Protein AF-A0A257QQ19-F1 (afdb_monomer_lite)

Foldseek 3Di:
DVVVVLVVQLVVQLVVQCVVPDDPCSVLSNLQSLLVSQLVVLLVVLCVLLDCLVVQLVQDDDPVNVLSVLLSSLLSCLVTRQVVCVVVVVVSSVVVVLVVCDDNNCLQEVQLVVLVVCCVVPVDNVSNNVSSPVSNVLSSVVSNVSVVCCVVPVHDDDPDDNVSHD

Secondary structure (DSSP, 8-state):
-HHHHHHHHHHHHHHHHHHHH-TT-HHHHHHHHHHHHHHHHHHHHHHHHH-SHHHHHHH--HHHHHHHHHHHHHHHIIIIIHHHHHHTT-HHHHHHHHHH--HHHHHH-HHHHHHHHHHHHH---HHHHHHHHHHHHHHHHHHHHHHHHHHHHSS---S--GGG--

Radius of gyration: 16.59 Å; chains: 1; bounding box: 35×37×53 Å

Sequence (166 aa):
FLNGTIYLRREAVRRMLWERRGKDKEEAVEAQCEAIILHELGEGMAGDALGGWEAMLLESSGKTEIVLRAVRDLLADCLSTLPVLIERQDEDSLHFYFEMLSGMRRDLFPKAVEAYQTWIASGDVSPILDAACEGSVHWLQVGRRFIETHEREGGILLEDWSEFRL

Structure (mmCIF, N/CA/C/O backbone):
data_AF-A0A257QQ19-F1
#
_entry.id   AF-A0A257QQ19-F1
#
loop_
_atom_site.group_PDB
_atom_site.id
_atom_site.type_symbol
_atom_site.label_atom_id
_atom_site.label_alt_id
_atom_site.label_comp_id
_atom_site.label_asym_id
_atom_site.label_entity_id
_atom_site.label_seq_id
_atom_site.pdbx_PDB_ins_code
_atom_site.Cartn_x
_atom_site.Cartn_y
_atom_site.Cartn_z
_atom_site.occupancy
_atom_site.B_iso_or_equiv
_atom_site.auth_seq_id
_atom_site.auth_comp_id
_atom_site.auth_asym_id
_atom_site.auth_atom_id
_atom_site.pdbx_PDB_model_num
ATOM 1 N N . PHE A 1 1 ? 4.778 -25.666 5.732 1.00 44.78 1 PHE A N 1
ATOM 2 C CA . PHE A 1 1 ? 5.967 -24.826 5.485 1.00 44.78 1 PHE A CA 1
ATOM 3 C C . PHE A 1 1 ? 5.677 -23.343 5.724 1.00 44.78 1 PHE A C 1
ATOM 5 O O . PHE A 1 1 ? 6.333 -22.793 6.595 1.00 44.78 1 PHE A O 1
ATOM 12 N N . LEU A 1 2 ? 4.651 -22.732 5.108 1.00 43.59 2 LEU A N 1
ATOM 13 C CA . LEU A 1 2 ? 4.261 -21.327 5.367 1.00 43.59 2 LEU A CA 1
ATOM 14 C C . LEU A 1 2 ? 4.005 -20.985 6.852 1.00 43.59 2 LEU A C 1
ATOM 16 O O . LEU A 1 2 ? 4.574 -20.020 7.350 1.00 43.59 2 LEU A O 1
ATOM 20 N N . ASN A 1 3 ? 3.257 -21.813 7.595 1.00 45.59 3 ASN A N 1
ATOM 21 C CA . ASN A 1 3 ? 2.954 -21.532 9.013 1.00 45.59 3 ASN A CA 1
ATOM 22 C C . ASN A 1 3 ? 4.195 -21.454 9.920 1.00 45.59 3 ASN A C 1
ATOM 24 O O . ASN A 1 3 ? 4.194 -20.704 10.890 1.00 45.59 3 ASN A O 1
ATOM 28 N N . GLY A 1 4 ? 5.253 -22.212 9.615 1.00 38.19 4 GLY A N 1
ATOM 29 C CA . GLY A 1 4 ? 6.494 -22.180 10.396 1.00 38.19 4 GLY A CA 1
ATOM 30 C C . GLY A 1 4 ? 7.305 -20.909 10.145 1.00 38.19 4 GLY A C 1
ATOM 31 O O . GLY A 1 4 ? 7.845 -20.328 11.081 1.00 38.19 4 GLY A O 1
ATOM 32 N N . THR A 1 5 ? 7.340 -20.443 8.895 1.00 57.69 5 THR A N 1
ATOM 33 C CA . THR A 1 5 ? 8.016 -19.196 8.513 1.00 57.69 5 THR A CA 1
ATOM 34 C C . THR A 1 5 ? 7.296 -17.976 9.080 1.00 57.69 5 THR A C 1
ATOM 36 O O . THR A 1 5 ? 7.948 -17.113 9.660 1.00 57.69 5 THR A O 1
ATOM 39 N N . ILE A 1 6 ? 5.962 -17.937 8.996 1.00 58.03 6 ILE A N 1
ATOM 40 C CA . ILE A 1 6 ? 5.149 -16.853 9.570 1.00 58.03 6 ILE A CA 1
ATOM 41 C C . ILE A 1 6 ? 5.338 -16.788 11.093 1.00 58.03 6 ILE A C 1
ATOM 43 O O . ILE A 1 6 ? 5.551 -15.712 11.642 1.00 58.03 6 ILE A O 1
ATOM 47 N N . TYR A 1 7 ? 5.352 -17.937 11.781 1.00 58.47 7 TYR A N 1
ATOM 48 C CA . TYR A 1 7 ? 5.602 -17.992 13.225 1.00 58.47 7 TYR A CA 1
ATOM 49 C C . TYR A 1 7 ? 6.999 -17.478 13.609 1.00 58.47 7 TYR A C 1
ATOM 51 O O . TYR A 1 7 ? 7.135 -16.684 14.538 1.00 58.47 7 TYR A O 1
ATOM 59 N N . LEU A 1 8 ? 8.044 -17.894 12.882 1.00 59.09 8 LEU A N 1
ATOM 60 C CA . LEU A 1 8 ? 9.415 -17.437 13.136 1.00 59.09 8 LEU A CA 1
ATOM 61 C C . LEU A 1 8 ? 9.575 -15.932 12.905 1.00 59.09 8 LEU A C 1
ATOM 63 O O . LEU A 1 8 ? 10.274 -15.273 13.674 1.00 59.09 8 LEU A O 1
ATOM 67 N N . ARG A 1 9 ? 8.914 -15.384 11.881 1.00 68.06 9 ARG A N 1
ATOM 68 C CA . ARG A 1 9 ? 8.927 -13.943 11.624 1.00 68.06 9 ARG A CA 1
ATOM 69 C C . ARG A 1 9 ? 8.135 -13.165 12.672 1.00 68.06 9 ARG A C 1
ATOM 71 O O . ARG A 1 9 ? 8.655 -12.176 13.173 1.00 68.06 9 ARG A O 1
ATOM 78 N N . ARG A 1 10 ? 6.972 -13.661 13.110 1.00 70.69 10 ARG A N 1
ATOM 79 C CA . ARG A 1 10 ? 6.208 -13.069 14.224 1.00 70.69 10 ARG A CA 1
ATOM 80 C C . ARG A 1 10 ? 7.041 -12.942 15.490 1.00 70.69 10 ARG A C 1
ATOM 82 O O . ARG A 1 10 ? 7.121 -11.866 16.071 1.00 70.69 10 ARG A O 1
ATOM 89 N N . GLU A 1 11 ? 7.696 -14.023 15.896 1.00 70.94 11 GLU A N 1
ATOM 90 C CA . GLU A 1 11 ? 8.518 -14.033 17.107 1.00 70.94 11 GLU A CA 1
ATOM 91 C C . GLU A 1 11 ? 9.754 -13.121 16.972 1.00 70.94 11 GLU A C 1
ATOM 93 O O . GLU A 1 11 ? 10.143 -12.454 17.932 1.00 70.94 11 GLU A O 1
ATOM 98 N N . ALA A 1 12 ? 10.351 -13.038 15.777 1.00 72.50 12 ALA A N 1
ATOM 99 C CA . ALA A 1 12 ? 11.466 -12.132 15.503 1.00 72.50 12 ALA A CA 1
ATOM 100 C C . ALA A 1 12 ? 11.046 -10.651 15.553 1.00 72.50 12 ALA A C 1
ATOM 102 O O . ALA A 1 12 ? 11.711 -9.850 16.214 1.00 72.50 12 ALA A O 1
ATOM 103 N N . VAL A 1 13 ? 9.927 -10.295 14.914 1.00 73.12 13 VAL A N 1
ATOM 104 C CA . VAL A 1 13 ? 9.366 -8.934 14.923 1.00 73.12 13 VAL A CA 1
ATOM 105 C C . VAL A 1 13 ? 8.956 -8.536 16.341 1.00 73.12 13 VAL A C 1
ATOM 107 O O . VAL A 1 13 ? 9.323 -7.456 16.807 1.00 73.12 13 VAL A O 1
ATOM 110 N N . ARG A 1 14 ? 8.300 -9.436 17.083 1.00 72.56 14 ARG A N 1
ATOM 111 C CA . ARG A 1 14 ? 7.918 -9.205 18.482 1.00 72.56 14 ARG A CA 1
ATOM 112 C C . ARG A 1 14 ? 9.120 -8.889 19.356 1.00 72.56 14 ARG A C 1
ATOM 114 O O . ARG A 1 14 ? 9.092 -7.900 20.085 1.00 72.56 14 ARG A O 1
ATOM 121 N N . ARG A 1 15 ? 10.195 -9.677 19.262 1.00 72.88 15 ARG A N 1
ATOM 122 C CA . ARG A 1 15 ? 11.434 -9.424 20.017 1.00 72.88 15 ARG A CA 1
ATOM 123 C C . ARG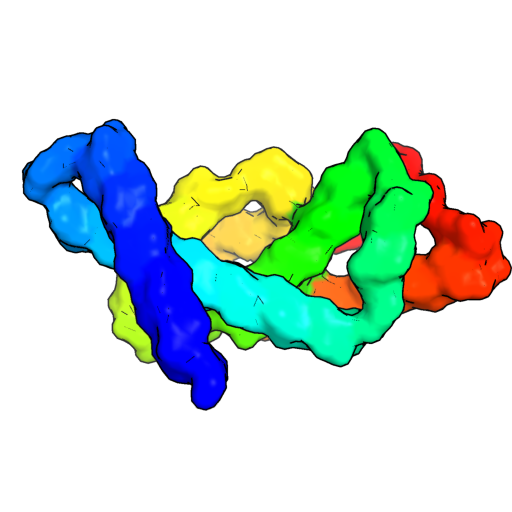 A 1 15 ? 12.068 -8.088 19.645 1.00 72.88 15 ARG A C 1
ATOM 125 O O . ARG A 1 15 ? 12.409 -7.321 20.541 1.00 72.88 15 ARG A O 1
ATOM 132 N N . MET A 1 16 ? 12.150 -7.774 18.351 1.00 76.31 16 MET A N 1
ATOM 133 C CA . MET A 1 16 ? 12.679 -6.494 17.868 1.00 76.31 16 MET A CA 1
ATOM 134 C C . MET A 1 16 ? 11.909 -5.294 18.445 1.00 76.31 16 MET A C 1
ATOM 136 O O . MET A 1 16 ? 12.510 -4.299 18.857 1.00 76.31 16 MET A O 1
ATOM 140 N N . LEU A 1 17 ? 10.578 -5.363 18.471 1.00 69.19 17 LEU A N 1
ATOM 141 C CA . LEU A 1 17 ? 9.728 -4.283 18.974 1.00 69.19 17 LEU A CA 1
ATOM 142 C C . LEU A 1 17 ? 9.766 -4.175 20.503 1.00 69.19 17 LEU A C 1
ATOM 144 O O . LEU A 1 17 ? 9.834 -3.066 21.042 1.00 69.19 17 LEU A O 1
ATOM 148 N N . TRP A 1 18 ? 9.804 -5.317 21.191 1.00 67.25 18 TRP A N 1
ATOM 149 C CA . TRP A 1 18 ? 9.951 -5.402 22.642 1.00 67.25 18 TRP A CA 1
ATOM 150 C C . TRP A 1 18 ? 11.248 -4.745 23.131 1.00 67.25 18 TRP A C 1
ATOM 152 O O . TRP A 1 18 ? 11.232 -3.950 24.073 1.00 67.25 18 TRP A O 1
ATOM 162 N N . GLU A 1 19 ? 12.369 -5.019 22.458 1.00 71.94 19 GLU A N 1
ATOM 163 C CA . GLU A 1 19 ? 13.678 -4.428 22.768 1.00 71.94 19 GLU A CA 1
ATOM 164 C C . GLU A 1 19 ? 13.702 -2.904 22.569 1.00 71.94 19 GLU A C 1
ATOM 166 O O . GLU A 1 19 ? 14.402 -2.197 23.293 1.00 71.94 19 GLU A O 1
ATOM 171 N N . ARG A 1 20 ? 12.911 -2.376 21.624 1.00 66.31 20 ARG A N 1
ATOM 172 C CA . ARG A 1 20 ? 12.860 -0.938 21.314 1.00 66.31 20 ARG A CA 1
ATOM 173 C C . ARG A 1 20 ? 11.999 -0.106 22.265 1.00 66.31 20 ARG A C 1
ATOM 175 O O . ARG A 1 20 ? 12.291 1.079 22.418 1.00 66.31 20 ARG A O 1
ATOM 182 N N . ARG A 1 21 ? 10.925 -0.657 22.848 1.00 62.75 21 ARG A N 1
ATOM 183 C CA . ARG A 1 21 ? 9.916 0.142 23.585 1.00 62.75 21 ARG A CA 1
ATOM 184 C C . ARG A 1 21 ? 9.723 -0.220 25.067 1.00 62.75 21 ARG A C 1
ATOM 186 O O . ARG A 1 21 ? 9.082 0.556 25.772 1.00 62.75 21 ARG A O 1
ATOM 193 N N . GLY A 1 22 ? 10.320 -1.306 25.567 1.00 56.78 22 GLY A N 1
ATOM 194 C CA . GLY A 1 22 ? 10.209 -1.711 26.978 1.00 56.78 22 GLY A CA 1
ATOM 195 C C . GLY A 1 22 ? 8.884 -2.413 27.334 1.00 56.78 22 GLY A C 1
ATOM 196 O O . GLY A 1 22 ? 7.959 -2.465 26.531 1.00 56.78 22 GLY A O 1
ATOM 197 N N . LYS A 1 23 ? 8.811 -2.987 28.549 1.00 53.69 23 LYS A N 1
ATOM 198 C CA . LYS A 1 23 ? 7.796 -3.978 28.981 1.00 53.69 23 LYS A CA 1
ATOM 199 C C . LYS A 1 23 ? 6.346 -3.481 29.125 1.00 53.69 23 LYS A C 1
ATOM 201 O O . LYS A 1 23 ? 5.453 -4.314 29.193 1.00 53.69 23 LYS A O 1
ATOM 206 N N . ASP A 1 24 ? 6.091 -2.176 29.169 1.00 54.88 24 ASP A N 1
ATOM 207 C CA . ASP A 1 24 ? 4.778 -1.642 29.582 1.00 54.88 24 ASP A CA 1
ATOM 208 C C . ASP A 1 24 ? 3.730 -1.544 28.453 1.00 54.88 24 ASP A C 1
ATOM 210 O O . ASP A 1 24 ? 2.679 -0.936 28.646 1.00 54.88 24 ASP A O 1
ATOM 214 N N . LYS A 1 25 ? 3.993 -2.094 27.256 1.00 63.34 25 LYS A N 1
ATOM 215 C CA . LYS A 1 25 ? 3.100 -1.957 26.085 1.00 63.34 25 LYS A CA 1
ATOM 216 C C . LYS A 1 25 ? 3.002 -3.225 25.233 1.00 63.34 25 LYS A C 1
ATOM 218 O O . LYS A 1 25 ? 3.165 -3.167 24.017 1.00 63.34 25 LYS A O 1
ATOM 223 N N . GLU A 1 26 ? 2.767 -4.367 25.871 1.00 71.06 26 GLU A N 1
ATOM 224 C CA . GLU A 1 26 ? 2.662 -5.666 25.189 1.00 71.06 26 GLU A CA 1
ATOM 225 C C . GLU A 1 26 ? 1.571 -5.677 24.101 1.00 71.06 26 GLU A C 1
ATOM 227 O O . GLU A 1 26 ? 1.835 -6.132 22.993 1.00 71.06 26 GLU A O 1
ATOM 232 N N . GLU A 1 27 ? 0.412 -5.062 24.356 1.00 66.44 27 GLU A N 1
ATOM 233 C CA . GLU A 1 27 ? -0.674 -4.912 23.369 1.00 66.44 27 GLU A CA 1
ATOM 234 C C . GLU A 1 27 ? -0.244 -4.070 22.156 1.00 66.44 27 GLU A C 1
ATOM 236 O O . GLU A 1 27 ? -0.428 -4.483 21.014 1.00 66.44 27 GLU A O 1
ATOM 241 N N . ALA A 1 28 ? 0.445 -2.943 22.378 1.00 74.44 28 ALA A N 1
ATOM 242 C CA . ALA A 1 28 ? 0.950 -2.120 21.279 1.00 74.44 28 ALA A CA 1
ATOM 243 C C . ALA A 1 28 ? 2.039 -2.839 20.467 1.00 74.44 28 ALA A C 1
ATOM 245 O O . ALA A 1 28 ? 2.170 -2.594 19.271 1.00 74.44 28 ALA A O 1
ATOM 246 N N . VAL A 1 29 ? 2.849 -3.694 21.101 1.00 79.12 29 VAL A N 1
ATOM 247 C CA . VAL A 1 29 ? 3.831 -4.533 20.399 1.00 79.12 29 VAL A CA 1
ATOM 248 C C . VAL A 1 29 ? 3.123 -5.582 19.546 1.00 79.12 29 VAL A C 1
ATOM 250 O O . VAL A 1 29 ? 3.537 -5.800 18.411 1.00 79.12 29 VAL A O 1
ATOM 253 N N . GLU A 1 30 ? 2.062 -6.203 20.054 1.00 78.94 30 GLU A N 1
ATOM 254 C CA . GLU A 1 30 ? 1.302 -7.210 19.314 1.00 78.94 30 GLU A CA 1
ATOM 255 C C . GLU A 1 30 ? 0.611 -6.602 18.087 1.00 78.94 30 GLU A C 1
ATOM 257 O O . GLU A 1 30 ? 0.789 -7.108 16.980 1.00 78.94 30 GLU A O 1
ATOM 262 N N . ALA A 1 31 ? -0.053 -5.454 18.253 1.00 76.44 31 ALA A N 1
ATOM 263 C CA . ALA A 1 31 ? -0.689 -4.732 17.153 1.00 76.44 31 ALA A CA 1
ATOM 264 C C . ALA A 1 31 ? 0.315 -4.352 16.043 1.00 76.44 31 ALA A C 1
ATOM 266 O O . ALA A 1 31 ? 0.037 -4.464 14.845 1.00 76.44 31 ALA A O 1
ATOM 267 N N . GLN A 1 32 ? 1.525 -3.948 16.441 1.00 83.19 32 GLN A N 1
ATOM 268 C CA . GLN A 1 32 ? 2.621 -3.653 15.518 1.00 83.19 32 GLN A CA 1
ATOM 269 C C . GLN A 1 32 ? 3.127 -4.903 14.790 1.00 83.19 32 GLN A C 1
ATOM 271 O O . GLN A 1 32 ? 3.407 -4.843 13.592 1.00 83.19 32 GLN A O 1
ATOM 276 N N . CYS A 1 33 ? 3.243 -6.032 15.496 1.00 85.81 33 CYS A N 1
ATOM 277 C CA . CYS A 1 33 ? 3.635 -7.300 14.887 1.00 85.81 33 CYS A CA 1
ATOM 278 C C . CYS A 1 33 ? 2.632 -7.729 13.825 1.00 85.81 33 CYS A C 1
ATOM 280 O O . CYS A 1 33 ? 3.045 -8.110 12.734 1.00 85.81 33 CYS A O 1
ATOM 282 N N . GLU A 1 34 ? 1.339 -7.654 14.135 1.00 88.06 34 GLU A N 1
ATOM 283 C CA . GLU A 1 34 ? 0.293 -8.126 13.235 1.00 88.06 34 GLU A CA 1
ATOM 284 C C . GLU A 1 34 ? 0.301 -7.350 11.913 1.00 88.06 34 GLU A C 1
ATOM 286 O O . GLU A 1 34 ? 0.376 -7.960 10.846 1.00 88.06 34 GLU A O 1
ATOM 291 N N . ALA A 1 35 ? 0.350 -6.015 11.965 1.00 89.88 35 ALA A N 1
ATOM 292 C CA . ALA A 1 35 ? 0.424 -5.189 10.760 1.00 89.88 35 ALA A CA 1
ATOM 293 C C . ALA A 1 35 ? 1.673 -5.496 9.908 1.00 89.88 35 ALA A C 1
ATOM 295 O O . ALA A 1 35 ? 1.583 -5.572 8.684 1.00 89.88 35 ALA A O 1
ATOM 296 N N . ILE A 1 36 ? 2.835 -5.719 10.540 1.00 92.50 36 ILE A N 1
ATOM 297 C CA . ILE A 1 36 ? 4.082 -6.061 9.832 1.00 92.50 36 ILE A CA 1
ATOM 298 C C . ILE A 1 36 ? 3.992 -7.450 9.187 1.00 92.50 36 ILE A C 1
ATOM 300 O O . ILE A 1 36 ? 4.398 -7.622 8.042 1.00 92.50 36 ILE A O 1
ATOM 304 N N . ILE A 1 37 ? 3.446 -8.446 9.888 1.00 93.19 37 ILE A N 1
ATOM 305 C CA . ILE A 1 37 ? 3.310 -9.811 9.358 1.00 93.19 37 ILE A CA 1
ATOM 306 C C . ILE A 1 37 ? 2.370 -9.832 8.156 1.00 93.19 37 ILE A C 1
ATOM 308 O O . ILE A 1 37 ? 2.661 -10.491 7.156 1.00 93.19 37 ILE A O 1
ATOM 312 N N . LEU A 1 38 ? 1.245 -9.121 8.245 1.00 96.06 38 LEU A N 1
ATOM 313 C CA . LEU A 1 38 ? 0.297 -9.033 7.141 1.00 96.06 38 LEU A CA 1
ATOM 314 C C . LEU A 1 38 ? 0.896 -8.303 5.938 1.00 96.06 38 LEU A C 1
ATOM 316 O O . LEU A 1 38 ? 0.653 -8.732 4.808 1.00 96.06 38 LEU A O 1
ATOM 320 N N . HIS A 1 39 ? 1.721 -7.281 6.173 1.00 96.44 39 HIS A N 1
ATOM 321 C CA . HIS A 1 39 ? 2.471 -6.601 5.123 1.00 96.44 39 HIS A CA 1
ATOM 322 C C . HIS A 1 39 ? 3.442 -7.553 4.417 1.00 96.44 39 HIS A C 1
ATOM 324 O O . HIS A 1 39 ? 3.397 -7.683 3.199 1.00 96.44 39 HIS A O 1
ATOM 330 N N . GLU A 1 40 ? 4.260 -8.297 5.166 1.00 95.69 40 GLU A N 1
ATOM 331 C CA . GLU A 1 40 ? 5.191 -9.273 4.587 1.00 95.69 40 GLU A CA 1
ATOM 332 C C . GLU A 1 40 ? 4.478 -10.393 3.810 1.00 95.69 40 GLU A C 1
ATOM 334 O O . GLU A 1 40 ? 4.977 -10.867 2.786 1.00 95.69 40 GLU A O 1
ATOM 339 N N . LEU A 1 41 ? 3.312 -10.843 4.291 1.00 96.88 41 LEU A N 1
ATOM 340 C CA . LEU A 1 41 ? 2.465 -11.778 3.549 1.00 96.88 41 LEU A CA 1
ATOM 341 C C . LEU A 1 41 ? 1.986 -11.144 2.238 1.00 96.88 41 LEU A C 1
ATOM 343 O O . LEU A 1 41 ? 2.062 -11.774 1.181 1.00 96.88 41 LEU A O 1
ATOM 347 N N . GLY A 1 42 ? 1.537 -9.892 2.311 1.00 97.94 42 GLY A N 1
ATOM 348 C CA . GLY A 1 42 ? 1.115 -9.104 1.163 1.00 97.94 42 GLY A CA 1
ATOM 349 C C . GLY A 1 42 ? 2.231 -8.911 0.138 1.00 97.94 42 GLY A C 1
ATOM 350 O O . GLY A 1 42 ? 1.963 -9.006 -1.054 1.00 97.94 42 GLY A O 1
ATOM 351 N N . GLU A 1 43 ? 3.482 -8.702 0.561 1.00 96.75 43 GLU A N 1
ATOM 352 C CA . GLU A 1 43 ? 4.628 -8.583 -0.351 1.00 96.75 43 GLU A CA 1
ATOM 353 C C . GLU A 1 43 ? 4.826 -9.868 -1.159 1.00 96.75 43 GLU A C 1
ATOM 355 O O . GLU A 1 43 ? 5.072 -9.808 -2.365 1.00 96.75 43 GLU A O 1
ATOM 360 N N . GLY A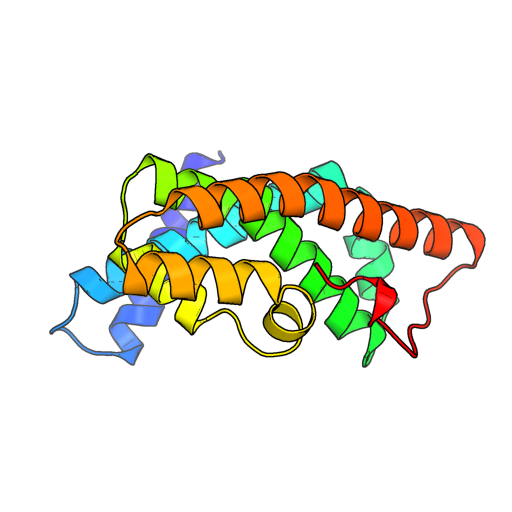 1 44 ? 4.662 -11.031 -0.517 1.00 95.44 44 GLY A N 1
ATOM 361 C CA . GLY A 1 44 ? 4.677 -12.323 -1.202 1.00 95.44 44 GLY A CA 1
ATOM 362 C C . GLY A 1 44 ? 3.565 -12.429 -2.248 1.00 95.44 44 GLY A C 1
ATOM 363 O O . GLY A 1 44 ? 3.829 -12.772 -3.398 1.00 95.44 44 GLY A O 1
ATOM 364 N N . MET A 1 45 ? 2.336 -12.055 -1.877 1.00 97.94 45 MET A N 1
ATOM 365 C CA . MET A 1 45 ? 1.186 -12.051 -2.792 1.00 97.94 45 MET A CA 1
ATOM 366 C C . MET A 1 45 ? 1.380 -11.083 -3.968 1.00 97.94 45 MET A C 1
ATOM 368 O O . MET A 1 45 ? 1.062 -11.421 -5.107 1.00 97.94 45 MET A O 1
ATOM 372 N N . ALA A 1 46 ? 1.911 -9.887 -3.707 1.00 98.00 46 ALA A N 1
ATOM 373 C CA . ALA A 1 46 ? 2.210 -8.888 -4.725 1.00 98.00 46 ALA A CA 1
ATOM 374 C C . ALA A 1 46 ? 3.300 -9.383 -5.687 1.00 98.00 46 ALA A C 1
ATOM 376 O O . ALA A 1 46 ? 3.154 -9.240 -6.900 1.00 98.00 46 ALA A O 1
ATOM 377 N N . GLY A 1 47 ? 4.359 -10.008 -5.161 1.00 94.62 47 GLY A N 1
ATOM 378 C CA . GLY A 1 47 ? 5.419 -10.619 -5.962 1.00 94.62 47 GLY A CA 1
ATOM 379 C C . GLY A 1 47 ? 4.887 -11.696 -6.910 1.00 94.62 47 GLY A C 1
ATOM 380 O O . GLY A 1 47 ? 5.180 -11.651 -8.107 1.00 94.62 47 GLY A O 1
ATOM 381 N N . ASP A 1 48 ? 4.047 -12.602 -6.400 1.00 95.94 48 ASP A N 1
ATOM 382 C CA . ASP A 1 48 ? 3.393 -13.645 -7.200 1.00 95.94 48 ASP A CA 1
ATOM 383 C C . ASP A 1 48 ? 2.455 -13.052 -8.268 1.00 95.94 48 ASP A C 1
ATOM 385 O O . ASP A 1 48 ? 2.412 -13.536 -9.401 1.00 95.94 48 ASP A O 1
ATOM 389 N N . ALA A 1 49 ? 1.709 -11.994 -7.933 1.00 97.25 49 ALA A N 1
ATOM 390 C CA . ALA A 1 49 ? 0.743 -11.368 -8.836 1.00 97.25 49 ALA A CA 1
ATOM 391 C C . ALA A 1 49 ? 1.386 -10.547 -9.967 1.00 97.25 49 ALA A C 1
ATOM 393 O O . ALA A 1 49 ? 0.792 -10.420 -11.046 1.00 97.25 49 ALA A O 1
ATOM 394 N N . LEU A 1 50 ? 2.554 -9.956 -9.705 1.00 96.56 50 LEU A N 1
ATOM 395 C CA . LEU A 1 50 ? 3.271 -9.107 -10.654 1.00 96.56 50 LEU A CA 1
ATOM 396 C C . LEU A 1 50 ? 4.185 -9.927 -11.565 1.00 96.56 50 LEU A C 1
ATOM 398 O O . LEU A 1 50 ? 4.133 -9.732 -12.776 1.00 96.56 50 LEU A O 1
ATOM 402 N N . GLY A 1 51 ? 4.965 -10.863 -11.010 1.00 93.50 51 GLY A N 1
ATOM 403 C CA . GLY A 1 51 ? 5.973 -11.620 -11.759 1.00 93.50 51 GLY A CA 1
ATOM 404 C C . GLY A 1 51 ? 7.110 -10.732 -12.293 1.00 93.50 51 GLY A C 1
ATOM 405 O O . GLY A 1 51 ? 6.907 -9.587 -12.673 1.00 93.50 51 GLY A O 1
ATOM 406 N N . GLY A 1 52 ? 8.358 -11.209 -12.267 1.00 91.88 52 GLY A N 1
ATOM 407 C CA . GLY A 1 52 ? 9.512 -10.438 -12.777 1.00 91.88 52 GLY A CA 1
ATOM 408 C C . GLY A 1 52 ? 9.885 -9.172 -11.980 1.00 91.88 52 GLY A C 1
ATOM 409 O O . GLY A 1 52 ? 10.933 -8.580 -12.229 1.00 91.88 52 GLY A O 1
ATOM 410 N N . TRP A 1 53 ? 9.086 -8.799 -10.976 1.00 96.31 53 TRP A N 1
ATOM 411 C CA . TRP A 1 53 ? 9.246 -7.576 -10.189 1.00 96.31 53 TRP A CA 1
ATOM 412 C C . TRP A 1 53 ? 10.614 -7.433 -9.529 1.00 96.31 53 TRP A C 1
ATOM 414 O O . TRP A 1 53 ? 11.234 -6.379 -9.620 1.00 96.31 53 TRP A O 1
ATOM 424 N N . GLU A 1 54 ? 11.114 -8.498 -8.900 1.00 94.12 54 GLU A N 1
ATOM 425 C CA . GLU A 1 54 ? 12.408 -8.459 -8.210 1.00 94.12 54 GLU A CA 1
ATOM 426 C C . GLU A 1 54 ? 13.575 -8.228 -9.180 1.00 94.12 54 GLU A C 1
ATOM 428 O O . GLU A 1 54 ? 14.509 -7.503 -8.849 1.00 94.12 54 GLU A O 1
ATOM 433 N N . ALA A 1 55 ? 13.512 -8.774 -10.400 1.00 93.62 55 ALA A N 1
ATOM 434 C CA . ALA A 1 55 ? 14.541 -8.535 -11.412 1.00 93.62 55 ALA A CA 1
ATOM 435 C C . ALA A 1 55 ? 14.545 -7.065 -11.859 1.00 93.62 55 ALA A C 1
ATOM 437 O O . ALA A 1 55 ? 15.585 -6.413 -11.826 1.00 93.62 55 ALA A O 1
ATOM 438 N N . MET A 1 56 ? 13.367 -6.522 -12.177 1.00 95.50 56 MET A N 1
ATOM 439 C CA . MET A 1 56 ? 13.203 -5.108 -12.522 1.00 95.50 56 MET A CA 1
ATOM 440 C C . MET A 1 56 ? 13.661 -4.181 -11.387 1.00 95.50 56 MET A C 1
ATOM 442 O O . MET A 1 56 ? 14.325 -3.172 -11.629 1.00 95.50 56 MET A O 1
ATOM 446 N N . LEU A 1 57 ? 13.334 -4.518 -10.136 1.00 95.88 57 LEU A N 1
ATOM 447 C CA . LEU A 1 57 ? 13.704 -3.717 -8.974 1.00 95.88 57 LEU A CA 1
ATOM 448 C C . LEU A 1 57 ? 15.225 -3.681 -8.763 1.00 95.88 57 LEU A C 1
ATOM 450 O O . LEU A 1 57 ? 15.755 -2.611 -8.469 1.00 95.88 57 LEU A O 1
ATOM 454 N N . LEU A 1 58 ? 15.926 -4.805 -8.963 1.00 95.06 58 LEU A N 1
ATOM 455 C CA . LEU A 1 58 ? 17.393 -4.895 -8.869 1.00 95.06 58 LEU A CA 1
ATOM 456 C C . LEU A 1 58 ? 18.127 -4.038 -9.910 1.00 95.06 58 LEU A C 1
ATOM 458 O O . LEU A 1 58 ? 19.258 -3.619 -9.668 1.00 95.06 58 LEU A O 1
ATOM 462 N N . GLU A 1 59 ? 17.501 -3.789 -11.058 1.00 95.44 59 GLU A N 1
ATOM 463 C CA . GLU A 1 59 ? 18.045 -2.945 -12.129 1.00 95.44 59 GLU A CA 1
ATOM 464 C C . GLU A 1 59 ? 17.672 -1.462 -11.964 1.00 95.44 59 GLU A C 1
ATOM 466 O O . GLU A 1 59 ? 18.234 -0.589 -12.631 1.00 95.44 59 GLU A O 1
ATOM 471 N N . SER A 1 60 ? 16.736 -1.158 -11.064 1.00 95.19 60 SER A N 1
ATOM 472 C CA . SER A 1 60 ? 16.299 0.202 -10.765 1.00 95.19 60 SER A CA 1
ATOM 473 C C . SER A 1 60 ? 17.169 0.861 -9.690 1.00 95.19 60 SER A C 1
ATOM 475 O O . SER A 1 60 ? 17.826 0.199 -8.891 1.00 95.19 60 SER A O 1
ATOM 477 N N . SER A 1 61 ? 17.190 2.195 -9.657 1.00 95.50 61 SER A N 1
ATOM 478 C CA . SER A 1 61 ? 17.887 2.939 -8.604 1.00 95.50 61 SER A CA 1
ATOM 479 C C . SER A 1 61 ? 17.266 4.315 -8.368 1.00 95.50 61 SER A C 1
ATOM 481 O O . SER A 1 61 ? 16.441 4.804 -9.148 1.00 95.50 61 SER A O 1
ATOM 483 N N . GLY A 1 62 ? 17.660 4.956 -7.267 1.00 95.69 62 GLY A N 1
ATOM 484 C CA . GLY A 1 62 ? 17.281 6.333 -6.962 1.00 95.69 62 GLY A CA 1
ATOM 485 C C . GLY A 1 62 ? 15.770 6.506 -6.789 1.00 95.69 62 GLY A C 1
ATOM 486 O O . GLY A 1 62 ? 15.124 5.755 -6.064 1.00 95.69 62 GLY A O 1
ATOM 487 N N . LYS A 1 63 ? 15.197 7.525 -7.439 1.00 95.88 63 LYS A N 1
ATOM 488 C CA . LYS A 1 63 ? 13.764 7.843 -7.314 1.00 95.88 63 LYS A CA 1
ATOM 489 C C . LYS A 1 63 ? 12.867 6.751 -7.891 1.00 95.88 63 LYS A C 1
ATOM 491 O O . LYS A 1 63 ? 11.838 6.459 -7.291 1.00 95.88 63 LYS A O 1
ATOM 496 N N . THR A 1 64 ? 13.272 6.138 -9.004 1.00 97.19 64 THR A N 1
ATOM 497 C CA . THR A 1 64 ? 12.527 5.032 -9.611 1.00 97.19 64 THR A CA 1
ATOM 498 C C . THR A 1 64 ? 12.373 3.889 -8.614 1.00 97.19 64 THR A C 1
ATOM 500 O O . THR A 1 64 ? 11.252 3.465 -8.362 1.00 97.19 64 THR A O 1
ATOM 503 N N . GLU A 1 65 ? 13.466 3.448 -7.981 1.00 97.75 65 GLU A N 1
ATOM 504 C CA . GLU A 1 65 ? 13.414 2.362 -6.990 1.00 97.75 65 GLU A CA 1
ATOM 505 C C . GLU A 1 65 ? 12.452 2.691 -5.837 1.00 97.75 65 GLU A C 1
ATOM 507 O O . GLU A 1 65 ? 11.647 1.850 -5.440 1.00 97.75 65 GLU A O 1
ATOM 512 N N . ILE A 1 66 ? 12.485 3.929 -5.327 1.00 97.94 66 ILE A N 1
ATOM 513 C CA . ILE A 1 66 ? 11.603 4.377 -4.238 1.00 97.94 66 ILE A CA 1
ATOM 514 C C . ILE A 1 66 ? 10.124 4.273 -4.639 1.00 97.94 66 ILE A C 1
ATOM 516 O O . ILE A 1 66 ? 9.312 3.795 -3.847 1.00 97.94 66 ILE A O 1
ATOM 520 N N . VAL A 1 67 ? 9.771 4.712 -5.851 1.00 98.50 67 VAL A N 1
ATOM 521 C CA . VAL A 1 67 ? 8.390 4.641 -6.359 1.00 98.50 67 VAL A CA 1
ATOM 522 C C . VAL A 1 67 ? 7.969 3.194 -6.587 1.00 98.50 67 VAL A C 1
ATOM 524 O O . VAL A 1 67 ? 6.883 2.813 -6.157 1.00 98.50 67 VAL A O 1
ATOM 527 N N . LEU A 1 68 ? 8.830 2.372 -7.195 1.00 98.12 68 LEU A N 1
ATOM 528 C CA . LEU A 1 68 ? 8.546 0.954 -7.411 1.00 98.12 68 LEU A CA 1
ATOM 529 C C . LEU A 1 68 ? 8.271 0.254 -6.074 1.00 98.12 68 LEU A C 1
ATOM 531 O O . LEU A 1 68 ? 7.199 -0.321 -5.898 1.00 98.12 68 LEU A O 1
ATOM 535 N N . ARG A 1 69 ? 9.170 0.370 -5.088 1.00 98.06 69 ARG A N 1
ATOM 536 C CA . ARG A 1 69 ? 8.943 -0.214 -3.753 1.00 98.06 69 ARG A CA 1
ATOM 537 C C . ARG A 1 69 ? 7.618 0.244 -3.160 1.00 98.06 69 ARG A C 1
ATOM 539 O O . ARG A 1 69 ? 6.827 -0.594 -2.752 1.00 98.06 69 ARG A O 1
ATOM 546 N 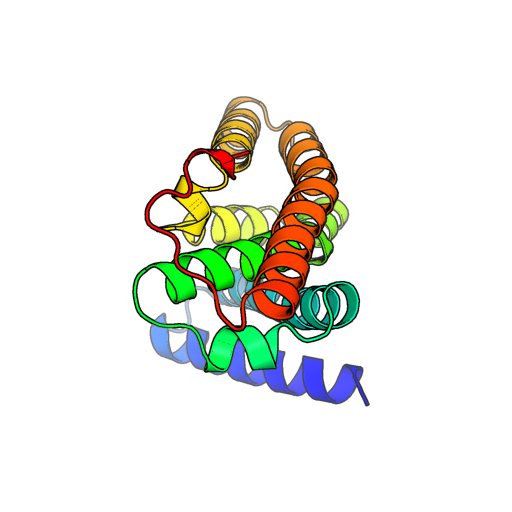N . ALA A 1 70 ? 7.334 1.545 -3.205 1.00 98.62 70 ALA A N 1
ATOM 547 C CA . ALA A 1 70 ? 6.082 2.074 -2.685 1.00 98.62 70 ALA A CA 1
ATOM 548 C C . ALA A 1 70 ? 4.848 1.471 -3.373 1.00 98.62 70 ALA A C 1
ATOM 550 O O . ALA A 1 70 ? 3.908 1.110 -2.679 1.00 98.62 70 ALA A O 1
ATOM 551 N N . VAL A 1 71 ? 4.845 1.304 -4.699 1.00 98.69 71 VAL A N 1
ATOM 552 C CA . VAL A 1 71 ? 3.721 0.681 -5.421 1.00 98.69 71 VAL A CA 1
ATOM 553 C C . VAL A 1 71 ? 3.533 -0.786 -5.032 1.00 98.69 71 VAL A C 1
ATOM 555 O O . VAL A 1 71 ? 2.403 -1.204 -4.785 1.00 98.69 71 VAL A O 1
ATOM 558 N N . ARG A 1 72 ? 4.617 -1.567 -4.931 1.00 98.62 72 ARG A N 1
ATOM 559 C CA . ARG A 1 72 ? 4.535 -2.967 -4.481 1.00 98.62 72 ARG A CA 1
ATOM 560 C C . ARG A 1 72 ? 4.008 -3.055 -3.051 1.00 98.62 72 ARG A C 1
ATOM 562 O O . ARG A 1 72 ? 3.135 -3.869 -2.773 1.00 98.62 72 ARG A O 1
ATOM 569 N N . ASP A 1 73 ? 4.525 -2.215 -2.167 1.00 98.69 73 ASP A N 1
ATOM 570 C CA . ASP A 1 73 ? 4.153 -2.193 -0.757 1.00 98.69 73 ASP A CA 1
ATOM 571 C C . ASP A 1 73 ? 2.678 -1.775 -0.587 1.00 98.69 73 ASP A C 1
ATOM 573 O O . ASP A 1 73 ? 1.947 -2.375 0.193 1.00 98.69 73 ASP A O 1
ATOM 577 N N . LEU A 1 74 ? 2.198 -0.810 -1.378 1.00 98.88 74 LEU A N 1
ATOM 578 C CA . LEU A 1 74 ? 0.786 -0.421 -1.406 1.00 98.88 74 LEU A CA 1
ATOM 579 C C . LEU A 1 74 ? -0.121 -1.533 -1.946 1.00 98.88 74 LEU A C 1
ATOM 581 O O . LEU A 1 74 ? -1.214 -1.745 -1.416 1.00 98.88 74 LEU A O 1
ATOM 585 N N . LEU A 1 75 ? 0.326 -2.273 -2.966 1.00 98.88 75 LEU A N 1
ATOM 586 C CA . LEU A 1 75 ? -0.383 -3.460 -3.443 1.00 98.88 75 LEU A CA 1
ATOM 587 C C . LEU A 1 75 ? -0.452 -4.535 -2.350 1.00 98.88 75 LEU A C 1
ATOM 589 O O . LEU A 1 75 ? -1.527 -5.074 -2.098 1.00 98.88 75 LEU A O 1
ATOM 593 N N . ALA A 1 76 ? 0.666 -4.815 -1.677 1.00 98.62 76 ALA A N 1
ATOM 594 C CA . ALA A 1 76 ? 0.739 -5.746 -0.554 1.00 98.62 76 ALA A CA 1
ATOM 595 C C . ALA A 1 76 ? -0.254 -5.378 0.557 1.00 98.62 76 ALA A C 1
ATOM 597 O O . ALA A 1 76 ? -1.026 -6.224 1.016 1.00 98.62 76 ALA A O 1
ATOM 598 N N . ASP A 1 77 ? -0.284 -4.099 0.931 1.00 98.75 77 ASP A N 1
ATOM 599 C CA . ASP A 1 77 ? -1.168 -3.587 1.972 1.00 98.75 77 ASP A CA 1
ATOM 600 C C . ASP A 1 77 ? -2.651 -3.696 1.583 1.00 98.75 77 ASP A C 1
ATOM 602 O O . ASP A 1 77 ? -3.485 -4.036 2.423 1.00 98.75 77 ASP A O 1
ATOM 606 N N . CYS A 1 78 ? -2.986 -3.490 0.306 1.00 98.81 78 CYS A N 1
ATOM 607 C CA . CYS A 1 78 ? -4.355 -3.619 -0.202 1.00 98.81 78 CYS A CA 1
ATOM 608 C C . CYS A 1 78 ? -4.812 -5.074 -0.397 1.00 98.81 78 CYS A C 1
ATOM 610 O O . CYS A 1 78 ? -6.006 -5.351 -0.324 1.00 98.81 78 CYS A O 1
ATOM 612 N N . LEU A 1 79 ? -3.887 -6.004 -0.658 1.00 98.62 79 LEU A N 1
ATOM 613 C CA . LEU A 1 79 ? -4.193 -7.430 -0.819 1.00 98.62 79 LEU A CA 1
ATOM 614 C C . LEU A 1 79 ? -4.311 -8.177 0.515 1.00 98.62 79 LEU A C 1
ATOM 616 O O . LEU A 1 79 ? -5.013 -9.185 0.578 1.00 98.62 79 LEU A O 1
ATOM 620 N N . SER A 1 80 ? -3.599 -7.721 1.549 1.00 98.62 80 SER A N 1
ATOM 621 C CA . SER A 1 80 ? -3.436 -8.451 2.812 1.00 98.62 80 SER A CA 1
ATOM 622 C C . SER A 1 80 ? -3.691 -7.567 4.032 1.00 98.62 80 SER A C 1
ATOM 624 O O . SER A 1 80 ? -4.693 -7.762 4.718 1.00 98.62 80 SER A O 1
ATOM 626 N N . THR A 1 81 ? -2.827 -6.580 4.296 1.00 98.31 81 THR A N 1
ATOM 627 C CA . THR A 1 81 ? -2.830 -5.800 5.547 1.00 98.31 81 THR A CA 1
ATOM 628 C C . THR A 1 81 ? -4.191 -5.189 5.863 1.00 98.31 81 THR A C 1
ATOM 630 O O . THR A 1 81 ? -4.813 -5.545 6.860 1.00 98.31 81 THR A O 1
ATOM 633 N N . LEU A 1 82 ? -4.687 -4.300 5.007 1.00 98.56 82 LEU A N 1
ATOM 634 C CA . LEU A 1 82 ? -5.937 -3.583 5.236 1.00 98.56 82 LEU A CA 1
ATOM 635 C C . LEU A 1 82 ? -7.166 -4.504 5.316 1.00 98.56 82 LEU A C 1
ATOM 637 O O . LEU A 1 82 ? -7.870 -4.426 6.324 1.00 98.56 82 LEU A O 1
ATOM 641 N N . PRO A 1 83 ? -7.451 -5.387 4.335 1.00 98.25 83 PRO A N 1
ATOM 642 C CA . PRO A 1 83 ? -8.662 -6.204 4.391 1.00 98.25 83 PRO A CA 1
ATOM 643 C C . PRO A 1 83 ? -8.695 -7.127 5.614 1.00 98.25 83 PRO A C 1
ATOM 645 O O . PRO A 1 83 ? -9.745 -7.261 6.237 1.00 98.25 83 PRO A O 1
ATOM 648 N N . VAL A 1 84 ? -7.555 -7.710 6.005 1.00 98.00 84 VAL A N 1
ATOM 649 C CA . VAL A 1 84 ? -7.499 -8.625 7.154 1.00 98.00 84 VAL A CA 1
ATOM 650 C C . VAL A 1 84 ? -7.659 -7.882 8.481 1.00 98.00 84 VAL A C 1
ATOM 652 O O . VAL A 1 84 ? -8.389 -8.359 9.350 1.00 98.00 84 VAL A O 1
ATOM 655 N N . LEU A 1 85 ? -7.019 -6.720 8.656 1.00 97.38 85 LEU A N 1
ATOM 656 C CA . LEU A 1 85 ? -7.187 -5.920 9.877 1.00 97.38 85 LEU A CA 1
ATOM 657 C C . LEU A 1 85 ? -8.637 -5.441 10.042 1.00 97.38 85 LEU A C 1
ATOM 659 O O . LEU A 1 85 ? -9.180 -5.498 11.145 1.00 97.38 85 LEU A O 1
ATOM 663 N N . ILE A 1 86 ? -9.290 -5.044 8.945 1.00 97.88 86 ILE A N 1
ATOM 664 C CA . ILE A 1 86 ? -10.697 -4.620 8.949 1.00 97.88 86 ILE A CA 1
ATOM 665 C C . ILE A 1 86 ? -11.628 -5.797 9.260 1.00 97.88 86 ILE A C 1
ATOM 667 O O . ILE A 1 86 ? -12.504 -5.669 10.114 1.00 97.88 86 ILE A O 1
ATOM 671 N N . GLU A 1 87 ? -11.431 -6.955 8.619 1.00 97.12 87 GLU A N 1
ATOM 672 C CA . GLU A 1 87 ? -12.223 -8.169 8.880 1.00 97.12 87 GLU A CA 1
ATOM 673 C C . GLU A 1 87 ? -12.151 -8.582 10.357 1.00 97.12 87 GLU A C 1
ATOM 675 O O . GLU A 1 87 ? -13.154 -8.984 10.950 1.00 97.12 87 GLU A O 1
ATOM 680 N N . ARG A 1 88 ? -10.969 -8.447 10.966 1.00 95.56 88 ARG A N 1
ATOM 681 C CA . ARG A 1 88 ? -10.726 -8.778 12.375 1.00 95.56 88 ARG A CA 1
ATOM 682 C C . ARG A 1 88 ? -11.159 -7.695 13.357 1.00 95.56 88 ARG A C 1
ATOM 684 O O . ARG A 1 88 ? -11.128 -7.962 14.555 1.00 95.56 88 ARG A O 1
ATOM 691 N N . GLN A 1 89 ? -11.571 -6.523 12.871 1.00 95.25 89 GLN A N 1
ATOM 692 C CA . GLN A 1 89 ? -11.879 -5.347 13.693 1.00 95.25 89 GLN A CA 1
ATOM 693 C C . GLN A 1 89 ? -1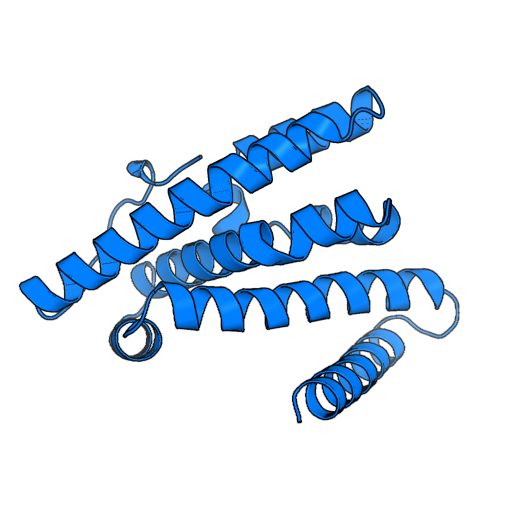0.699 -4.952 14.603 1.00 95.25 89 GLN A C 1
ATOM 695 O O . GLN A 1 89 ? -10.886 -4.568 15.755 1.00 95.25 89 GLN A O 1
ATOM 700 N N . ASP A 1 90 ? -9.470 -5.083 14.094 1.00 93.75 90 ASP A N 1
ATOM 701 C CA . ASP A 1 90 ? -8.239 -4.799 14.839 1.00 93.75 90 ASP A CA 1
ATOM 702 C C . ASP A 1 90 ? -7.856 -3.315 14.705 1.00 93.75 90 ASP A C 1
ATOM 704 O O . ASP A 1 90 ? -7.021 -2.921 13.884 1.00 93.75 90 ASP A O 1
ATOM 708 N N . GLU A 1 91 ? -8.546 -2.470 15.474 1.00 93.81 91 GLU A N 1
ATOM 709 C CA . GLU A 1 91 ? -8.409 -1.011 15.400 1.00 93.81 91 GLU A CA 1
ATOM 710 C C . GLU A 1 91 ? -7.000 -0.530 15.777 1.00 93.81 91 GLU A C 1
ATOM 712 O O . GLU A 1 91 ? -6.466 0.369 15.125 1.00 93.81 91 GLU A O 1
ATOM 717 N N . ASP A 1 92 ? -6.359 -1.151 16.772 1.00 91.81 92 ASP A N 1
ATOM 718 C CA . ASP A 1 92 ? -5.015 -0.773 17.224 1.00 91.81 92 ASP A CA 1
ATOM 719 C C . ASP A 1 92 ? -3.972 -0.995 16.121 1.00 91.81 92 ASP A C 1
ATOM 721 O O . ASP A 1 92 ? -3.159 -0.107 15.827 1.00 91.81 92 ASP A O 1
ATOM 725 N N . SER A 1 93 ? -4.011 -2.156 15.459 1.00 93.94 93 SER A N 1
ATOM 726 C CA . SER A 1 93 ? -3.157 -2.424 14.300 1.00 93.94 93 SER A CA 1
ATOM 727 C C . SER A 1 93 ? -3.478 -1.509 13.124 1.00 93.94 93 SER A C 1
ATOM 729 O O . SER A 1 93 ? -2.560 -1.095 12.411 1.00 93.94 93 SER A O 1
ATOM 731 N N . LEU A 1 94 ? -4.752 -1.162 12.918 1.00 95.50 94 LEU A N 1
ATOM 732 C CA . LEU A 1 94 ? -5.164 -0.267 11.840 1.00 95.50 94 LEU A CA 1
ATOM 733 C C . LEU A 1 94 ? -4.642 1.161 12.073 1.00 95.50 94 LEU A C 1
ATOM 735 O O . LEU A 1 94 ? -4.068 1.760 11.161 1.00 95.50 94 LEU A O 1
ATOM 739 N N . HIS A 1 95 ? -4.734 1.686 13.298 1.00 94.06 95 HIS A N 1
ATOM 740 C CA . HIS A 1 95 ? -4.111 2.960 13.673 1.00 94.06 95 HIS A CA 1
ATOM 741 C C . HIS A 1 95 ? -2.598 2.936 13.461 1.00 94.06 95 HIS A C 1
ATOM 743 O O . HIS A 1 95 ? -2.039 3.872 12.883 1.00 94.06 95 HIS A O 1
ATOM 749 N N . PHE A 1 96 ? -1.934 1.857 13.881 1.00 92.56 96 PHE A N 1
ATOM 750 C CA . PHE A 1 96 ? -0.497 1.713 13.687 1.00 92.56 96 PHE A CA 1
ATOM 751 C C . PHE A 1 96 ? -0.108 1.681 12.201 1.00 92.56 96 PHE A C 1
ATOM 753 O O . PHE A 1 96 ? 0.851 2.344 11.801 1.00 92.56 96 PHE A O 1
ATOM 760 N N . TYR A 1 97 ? -0.864 0.970 11.361 1.00 96.94 97 TYR A N 1
ATOM 761 C CA . TYR A 1 97 ? -0.652 0.978 9.914 1.00 96.94 97 TYR A CA 1
ATOM 762 C C . TYR A 1 97 ? -0.667 2.410 9.352 1.00 96.94 97 TYR A C 1
ATOM 764 O O . TYR A 1 97 ? 0.260 2.807 8.640 1.00 96.94 97 TYR A O 1
ATOM 772 N N . PHE A 1 98 ? -1.669 3.217 9.717 1.00 97.25 98 PHE A N 1
ATOM 773 C CA . PHE A 1 98 ? -1.782 4.596 9.232 1.00 97.25 98 PHE A CA 1
ATOM 774 C C . PHE A 1 98 ? -0.737 5.549 9.824 1.00 97.25 98 PHE A C 1
ATOM 776 O O . PHE A 1 98 ? -0.351 6.506 9.149 1.00 97.25 98 PHE A O 1
ATOM 783 N N . GLU A 1 99 ? -0.223 5.284 11.028 1.00 93.44 99 GLU A N 1
ATOM 784 C CA . GLU A 1 99 ? 0.962 5.971 11.566 1.00 93.44 99 GLU A CA 1
ATOM 785 C C . GLU A 1 99 ? 2.207 5.684 10.705 1.00 93.44 99 GLU A C 1
ATOM 787 O O . GLU A 1 99 ? 3.010 6.580 10.434 1.00 93.44 99 GLU A O 1
ATOM 792 N N . MET A 1 100 ? 2.346 4.446 10.221 1.00 93.38 100 MET A N 1
ATOM 793 C CA . MET A 1 100 ? 3.473 4.006 9.392 1.00 93.38 100 MET A CA 1
ATOM 794 C C . MET A 1 100 ? 3.353 4.402 7.912 1.00 93.38 100 MET A C 1
ATOM 796 O O . MET A 1 100 ? 4.371 4.430 7.203 1.00 93.38 100 MET A O 1
ATOM 800 N N . LEU A 1 101 ? 2.149 4.736 7.435 1.00 97.00 101 LEU A N 1
ATOM 801 C CA . LEU A 1 101 ? 1.895 5.202 6.071 1.00 97.00 101 LEU A CA 1
ATOM 802 C C . LEU A 1 101 ? 2.513 6.594 5.846 1.00 97.00 101 LEU A C 1
ATOM 804 O O . LEU A 1 101 ? 1.911 7.646 6.080 1.00 97.00 101 LEU A O 1
ATOM 808 N N . SER A 1 102 ? 3.755 6.593 5.368 1.00 95.31 102 SER A N 1
ATOM 809 C CA . SER A 1 102 ? 4.618 7.772 5.263 1.00 95.31 102 SER A CA 1
ATOM 810 C C . SER A 1 102 ? 5.407 7.798 3.949 1.00 95.31 102 SER A C 1
ATOM 812 O O . SER A 1 102 ? 5.406 6.837 3.174 1.00 95.31 102 SER A O 1
ATOM 814 N N . GLY A 1 103 ? 6.069 8.929 3.679 1.00 97.19 103 GLY A N 1
ATOM 815 C CA . GLY A 1 103 ? 6.925 9.099 2.504 1.00 97.19 103 GLY A CA 1
ATOM 816 C C . GLY A 1 103 ? 6.180 8.860 1.191 1.00 97.19 103 GLY A C 1
ATOM 817 O O . GLY A 1 103 ? 5.076 9.365 0.997 1.00 97.19 103 GLY A O 1
ATOM 818 N N . MET A 1 104 ? 6.786 8.070 0.301 1.00 98.25 104 MET A N 1
ATOM 819 C CA . MET A 1 104 ? 6.248 7.817 -1.038 1.00 98.25 104 MET A CA 1
ATOM 820 C C . MET A 1 104 ? 4.904 7.080 -1.020 1.00 98.25 104 MET A C 1
ATOM 822 O O . MET A 1 104 ? 4.031 7.404 -1.813 1.00 98.25 104 MET A O 1
ATOM 826 N N . ARG A 1 105 ? 4.684 6.148 -0.081 1.00 98.56 105 ARG A N 1
ATOM 827 C CA . ARG A 1 105 ? 3.390 5.451 0.034 1.00 98.56 105 ARG A CA 1
ATOM 828 C C . ARG A 1 105 ? 2.257 6.419 0.370 1.00 98.56 105 ARG A C 1
ATOM 830 O O . ARG A 1 105 ? 1.181 6.337 -0.207 1.00 98.56 105 ARG A O 1
ATOM 837 N N . ARG A 1 106 ? 2.524 7.379 1.261 1.00 98.25 106 ARG A N 1
ATOM 838 C CA . ARG A 1 106 ? 1.564 8.433 1.612 1.00 98.25 106 ARG A CA 1
ATOM 839 C C . ARG A 1 106 ? 1.318 9.407 0.459 1.00 98.25 106 ARG A C 1
ATOM 841 O O . ARG A 1 106 ? 0.190 9.844 0.283 1.00 98.25 106 ARG A O 1
ATOM 848 N N . ASP A 1 107 ? 2.361 9.757 -0.293 1.00 98.38 107 ASP A N 1
ATOM 849 C CA . ASP A 1 107 ? 2.241 10.638 -1.464 1.00 98.38 107 ASP A CA 1
ATOM 850 C C . ASP A 1 107 ? 1.437 9.990 -2.598 1.00 98.38 107 ASP A C 1
ATOM 852 O O . ASP A 1 107 ? 0.668 10.670 -3.274 1.00 98.38 107 ASP A O 1
ATOM 856 N N . LEU A 1 108 ? 1.609 8.679 -2.787 1.00 98.75 108 LEU A N 1
ATOM 857 C CA . LEU A 1 108 ? 0.913 7.903 -3.807 1.00 98.75 108 LEU A CA 1
ATOM 858 C C . LEU A 1 108 ? -0.527 7.563 -3.429 1.00 98.75 108 LEU A C 1
ATOM 860 O O . LEU A 1 108 ? -1.338 7.425 -4.333 1.00 98.75 108 LEU A O 1
ATOM 864 N N . PHE A 1 109 ? -0.865 7.449 -2.143 1.00 98.75 109 PHE A N 1
ATOM 865 C CA . PHE A 1 109 ? -2.193 6.989 -1.721 1.00 98.75 109 PHE A CA 1
ATOM 866 C C . PHE A 1 109 ? -2.964 7.994 -0.840 1.00 98.75 109 PHE A C 1
ATOM 868 O O . PHE A 1 109 ? -3.376 7.643 0.275 1.00 98.75 109 PHE A O 1
ATOM 875 N N . PRO A 1 110 ? -3.160 9.258 -1.276 1.00 98.56 110 PRO A N 1
ATOM 876 C CA . PRO A 1 110 ? -3.945 10.239 -0.528 1.00 98.56 110 PRO A CA 1
ATOM 877 C C . PRO A 1 110 ? -5.358 9.750 -0.179 1.00 98.56 110 PRO A C 1
ATOM 879 O O . PRO A 1 110 ? -5.817 10.032 0.929 1.00 98.56 110 PRO A O 1
ATOM 882 N N . LYS A 1 111 ? -6.015 8.953 -1.033 1.00 98.56 111 LYS A N 1
ATOM 883 C CA . LYS A 1 111 ? -7.357 8.422 -0.740 1.00 98.56 111 LYS A CA 1
ATOM 884 C C . LYS A 1 111 ? -7.407 7.575 0.532 1.00 98.56 111 LYS A C 1
ATOM 886 O O . LYS A 1 111 ? -8.361 7.682 1.299 1.00 98.56 111 LYS A O 1
ATOM 891 N N . ALA A 1 112 ? -6.375 6.776 0.812 1.00 98.50 112 ALA A N 1
ATOM 892 C CA . ALA A 1 112 ? -6.313 6.007 2.056 1.00 98.50 112 ALA A CA 1
ATOM 893 C C . ALA A 1 112 ? -6.183 6.918 3.288 1.00 98.50 112 ALA A C 1
ATOM 895 O O . ALA A 1 112 ? -6.754 6.632 4.339 1.00 98.50 112 ALA A O 1
ATOM 896 N N . VAL A 1 113 ? -5.465 8.040 3.163 1.00 98.25 113 VAL A N 1
ATOM 897 C CA . VAL A 1 113 ? -5.342 9.036 4.238 1.00 98.25 113 VAL A CA 1
ATOM 898 C C . VAL A 1 113 ? -6.684 9.716 4.509 1.00 98.25 113 VAL A C 1
ATOM 900 O O . VAL A 1 113 ? -7.041 9.912 5.669 1.00 98.25 113 VAL A O 1
ATOM 903 N N . GLU A 1 114 ? -7.432 10.060 3.463 1.00 98.56 114 GLU A N 1
ATOM 904 C CA . GLU A 1 114 ? -8.775 10.638 3.587 1.00 98.56 114 GLU A CA 1
ATOM 905 C C . GLU A 1 114 ? -9.752 9.644 4.226 1.00 98.56 114 GLU A C 1
ATOM 907 O O . GLU A 1 114 ? -10.441 9.990 5.185 1.00 98.56 114 GLU A O 1
ATOM 912 N N . ALA A 1 115 ? -9.739 8.384 3.781 1.00 98.56 115 ALA A N 1
ATOM 913 C CA . ALA A 1 115 ? -10.542 7.315 4.368 1.00 98.56 115 ALA A CA 1
ATOM 914 C C . ALA A 1 115 ? -10.240 7.113 5.863 1.00 98.56 115 ALA A C 1
ATOM 916 O O . ALA A 1 115 ? -11.159 6.991 6.674 1.00 98.56 115 ALA A O 1
ATOM 917 N N . TYR A 1 116 ? -8.960 7.158 6.247 1.00 98.44 116 TYR A N 1
ATOM 918 C CA . TYR A 1 116 ? -8.551 7.119 7.651 1.00 98.44 116 TYR A CA 1
ATOM 919 C C . TYR A 1 116 ? -9.124 8.292 8.453 1.00 98.44 116 TYR A C 1
ATOM 921 O O . TYR A 1 116 ? -9.649 8.100 9.546 1.00 98.44 116 TYR A O 1
ATOM 929 N N . GLN A 1 117 ? -9.083 9.511 7.910 1.00 98.06 117 GLN A N 1
ATOM 930 C CA . GLN A 1 117 ? -9.666 10.682 8.573 1.00 98.06 117 GLN A CA 1
ATOM 931 C C . GLN A 1 117 ? -11.184 10.553 8.745 1.00 98.06 117 GLN A C 1
ATOM 933 O O . GLN A 1 117 ? -11.709 10.930 9.794 1.00 98.06 117 GLN A O 1
ATOM 938 N N . THR A 1 118 ? -11.888 10.002 7.753 1.00 98.12 118 THR A N 1
ATOM 939 C CA . THR A 1 118 ? -13.324 9.716 7.861 1.00 98.12 118 THR A CA 1
ATOM 940 C C . THR A 1 118 ? -13.610 8.704 8.961 1.00 98.12 118 THR A C 1
ATOM 942 O O . THR A 1 118 ? -14.513 8.942 9.767 1.00 98.12 118 THR A O 1
ATOM 945 N N . TRP A 1 119 ? -12.825 7.629 9.053 1.00 98.06 119 TRP A N 1
ATOM 946 C CA . TRP A 1 119 ? -12.967 6.646 10.125 1.00 98.06 119 TRP A CA 1
ATOM 947 C C . TRP A 1 119 ? -12.766 7.284 11.504 1.00 98.06 119 TRP A C 1
ATOM 949 O O . TRP A 1 119 ? -13.634 7.155 12.361 1.00 98.06 119 TRP A O 1
ATOM 959 N N . ILE A 1 120 ? -11.712 8.085 11.698 1.00 97.19 120 ILE A N 1
ATOM 960 C CA . ILE A 1 120 ? -11.470 8.798 12.966 1.00 97.19 120 ILE A CA 1
ATOM 961 C C . ILE A 1 120 ? -12.631 9.733 13.340 1.00 97.19 120 ILE A C 1
ATOM 963 O O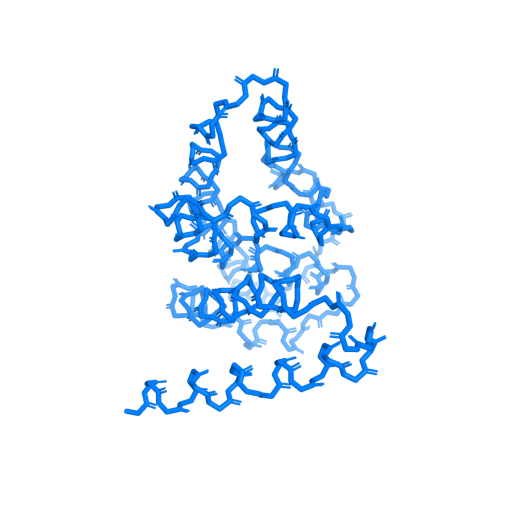 . ILE A 1 120 ? -12.963 9.876 14.515 1.00 97.19 120 ILE A O 1
ATOM 967 N N . ALA A 1 121 ? -13.248 10.391 12.356 1.00 97.06 121 ALA A N 1
ATOM 968 C CA . ALA A 1 121 ? -14.319 11.353 12.601 1.00 97.06 121 ALA A CA 1
ATOM 969 C C . ALA A 1 121 ? -15.692 10.706 12.853 1.00 97.06 121 ALA A C 1
ATOM 971 O O . ALA A 1 121 ? -16.516 11.289 13.558 1.00 97.06 121 ALA A O 1
ATOM 972 N N . SER A 1 122 ? -15.962 9.548 12.248 1.00 97.31 122 SER A N 1
ATOM 973 C CA . SER A 1 122 ? -17.308 8.956 12.191 1.00 97.31 122 SER A CA 1
ATOM 974 C C . SER A 1 122 ? -17.427 7.574 12.833 1.00 97.31 122 SER A C 1
ATOM 976 O O . SER A 1 122 ? -18.540 7.145 13.131 1.00 97.31 122 SER A O 1
ATOM 978 N N . GLY A 1 123 ? -16.310 6.877 13.038 1.00 95.38 123 GLY A N 1
ATOM 979 C CA . GLY A 1 123 ? -16.270 5.459 13.394 1.00 95.38 123 GLY A CA 1
ATOM 980 C C . GLY A 1 123 ? -16.567 4.509 12.228 1.00 95.38 123 GLY A C 1
ATOM 981 O O . GLY A 1 123 ? -16.500 3.299 12.413 1.00 95.38 123 GLY A O 1
ATOM 982 N N . ASP A 1 124 ? -16.866 5.013 11.025 1.00 96.62 124 ASP A N 1
ATOM 983 C CA . ASP A 1 124 ? -17.128 4.175 9.851 1.00 96.62 124 ASP A CA 1
ATOM 984 C C . ASP A 1 124 ? -15.820 3.751 9.168 1.00 96.62 124 ASP A C 1
ATOM 986 O O . ASP A 1 124 ? -15.102 4.578 8.605 1.00 96.62 124 ASP A O 1
ATOM 990 N N . VAL A 1 125 ? -15.509 2.454 9.229 1.00 97.31 125 VAL A N 1
ATOM 991 C CA . VAL A 1 125 ? -14.309 1.855 8.616 1.00 97.31 125 VAL A CA 1
ATOM 992 C C . VAL A 1 125 ? -14.505 1.526 7.129 1.00 97.31 125 VAL A C 1
ATOM 994 O O . VAL A 1 125 ? -13.531 1.282 6.416 1.00 97.31 125 VAL A O 1
ATOM 997 N N . SER A 1 126 ? -15.748 1.541 6.632 1.00 97.75 126 SER A N 1
ATOM 998 C CA . SER A 1 126 ? -16.087 1.154 5.253 1.00 97.75 126 SER A CA 1
ATOM 999 C C . SER A 1 126 ? -15.290 1.921 4.188 1.00 97.75 126 SER A C 1
ATOM 1001 O O . SER A 1 126 ? -14.779 1.274 3.274 1.00 97.75 126 SER A O 1
ATOM 1003 N N . PRO A 1 127 ? -15.046 3.244 4.320 1.00 98.44 127 PRO A N 1
ATOM 1004 C CA . PRO A 1 127 ? -14.216 3.979 3.366 1.00 98.44 127 PRO A CA 1
ATOM 1005 C C . PRO A 1 127 ? -12.782 3.445 3.245 1.00 98.44 127 PRO A C 1
ATOM 1007 O O . PRO A 1 127 ? -12.174 3.555 2.180 1.00 98.44 127 PRO A O 1
ATOM 1010 N N . ILE A 1 128 ? -12.223 2.869 4.317 1.00 98.56 128 ILE A N 1
ATOM 1011 C CA . ILE A 1 128 ? -10.881 2.269 4.286 1.00 98.56 128 ILE A CA 1
ATOM 1012 C C . ILE A 1 128 ? -10.916 0.958 3.502 1.00 98.56 128 ILE A C 1
ATOM 1014 O O . ILE A 1 128 ? -10.014 0.703 2.705 1.00 98.56 128 ILE A O 1
ATOM 1018 N N . LEU A 1 129 ? -11.962 0.148 3.690 1.00 98.38 129 LEU A N 1
ATOM 1019 C CA . LEU A 1 129 ? -12.142 -1.086 2.930 1.00 98.38 129 LEU A CA 1
ATOM 1020 C C . LEU A 1 129 ? -12.340 -0.792 1.440 1.00 98.38 129 LEU A C 1
ATOM 1022 O O . LEU A 1 129 ? -11.686 -1.419 0.611 1.00 98.38 129 LEU A O 1
ATOM 1026 N N . ASP A 1 130 ? -13.162 0.202 1.104 1.00 98.56 130 ASP A N 1
ATOM 1027 C CA . ASP A 1 130 ? -13.373 0.638 -0.279 1.00 98.56 130 ASP A CA 1
ATOM 1028 C C . ASP A 1 130 ? -12.056 1.107 -0.914 1.00 98.56 130 ASP A C 1
ATOM 1030 O O . ASP A 1 130 ? -11.699 0.675 -2.013 1.00 98.56 130 ASP A O 1
ATOM 1034 N N . ALA A 1 131 ? -11.280 1.926 -0.192 1.00 98.69 131 ALA A N 1
ATOM 1035 C CA . ALA A 1 131 ? -9.958 2.352 -0.637 1.00 98.69 131 ALA A CA 1
ATOM 1036 C C . ALA A 1 131 ? -9.008 1.161 -0.841 1.00 98.69 131 ALA A C 1
ATOM 1038 O O . ALA A 1 131 ? -8.306 1.124 -1.848 1.00 98.69 131 ALA A O 1
ATOM 1039 N N . ALA A 1 132 ? -8.999 0.172 0.058 1.00 98.69 132 ALA A N 1
ATOM 1040 C CA . ALA A 1 132 ? -8.180 -1.031 -0.083 1.00 98.69 132 ALA A CA 1
ATOM 1041 C C . ALA A 1 132 ? -8.597 -1.875 -1.301 1.00 98.69 132 ALA A C 1
ATOM 1043 O O . ALA 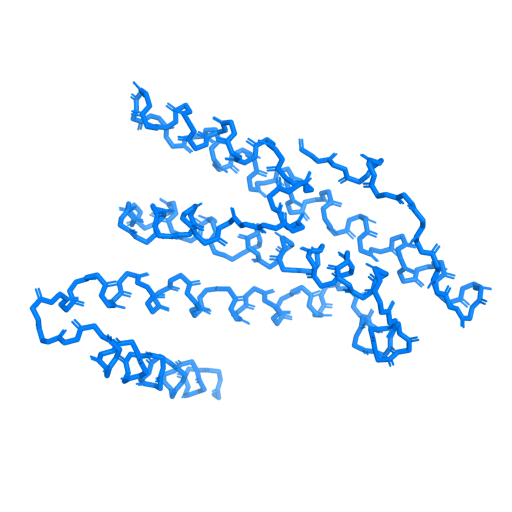A 1 132 ? -7.743 -2.313 -2.072 1.00 98.69 132 ALA A O 1
ATOM 1044 N N . CYS A 1 133 ? -9.900 -2.063 -1.526 1.00 98.56 133 CYS A N 1
ATOM 1045 C CA . CYS A 1 133 ? -10.414 -2.783 -2.689 1.00 98.56 133 CYS A CA 1
ATOM 1046 C C . CYS A 1 133 ? -10.020 -2.090 -3.998 1.00 98.56 133 CYS A C 1
ATOM 1048 O O . CYS A 1 133 ? -9.469 -2.737 -4.890 1.00 98.56 133 CYS A O 1
ATOM 1050 N N . GLU A 1 134 ? -10.237 -0.779 -4.105 1.00 98.75 134 GLU A N 1
ATOM 1051 C CA . GLU A 1 134 ? -9.821 -0.002 -5.276 1.00 98.75 134 GLU A CA 1
ATOM 1052 C C . GLU A 1 134 ? -8.298 -0.005 -5.454 1.00 98.75 134 GLU A C 1
ATOM 1054 O O . GLU A 1 134 ? -7.800 -0.248 -6.555 1.00 98.75 134 GLU A O 1
ATOM 1059 N N . GLY A 1 135 ? -7.555 0.186 -4.362 1.00 98.81 135 GLY A N 1
ATOM 1060 C CA . GLY A 1 135 ? -6.097 0.158 -4.339 1.00 98.81 135 GLY A CA 1
ATOM 1061 C C . GLY A 1 135 ? -5.534 -1.172 -4.824 1.00 98.81 135 GLY A C 1
ATOM 1062 O O . GLY A 1 135 ? -4.595 -1.182 -5.614 1.00 98.81 135 GLY A O 1
ATOM 1063 N N . SER A 1 136 ? -6.140 -2.303 -4.453 1.00 98.81 136 SER A N 1
ATOM 1064 C CA . SER A 1 136 ? -5.686 -3.625 -4.908 1.00 98.81 136 SER A CA 1
ATOM 1065 C C . SER A 1 136 ? -5.712 -3.757 -6.436 1.00 98.81 136 SER A C 1
ATOM 1067 O O . SER A 1 136 ? -4.796 -4.322 -7.035 1.00 98.81 136 SER A O 1
ATOM 1069 N N . VAL A 1 137 ? -6.728 -3.180 -7.084 1.00 98.75 137 VAL A N 1
ATOM 1070 C CA . VAL A 1 137 ? -6.869 -3.184 -8.542 1.00 98.75 137 VAL A CA 1
ATOM 1071 C C . VAL A 1 137 ? -5.910 -2.177 -9.168 1.00 98.75 137 VAL A C 1
ATOM 1073 O O . VAL A 1 137 ? -5.182 -2.515 -10.103 1.00 98.75 137 VAL A O 1
ATOM 1076 N N . HIS A 1 138 ? -5.888 -0.954 -8.642 1.00 98.81 138 HIS A N 1
ATOM 1077 C CA . HIS A 1 138 ? -5.076 0.142 -9.161 1.00 98.81 138 HIS A CA 1
ATOM 1078 C C . HIS A 1 138 ? -3.578 -0.160 -9.076 1.00 98.81 138 HIS A C 1
ATOM 1080 O O . HIS A 1 138 ? -2.881 -0.116 -10.088 1.00 98.81 138 HIS A O 1
ATOM 1086 N N . TRP A 1 139 ? -3.072 -0.558 -7.906 1.00 98.88 139 TRP A N 1
ATOM 1087 C CA . TRP A 1 139 ? -1.645 -0.830 -7.712 1.00 98.88 139 TRP A CA 1
ATOM 1088 C C . TRP A 1 139 ? -1.166 -2.041 -8.511 1.00 98.88 139 TRP A C 1
ATOM 1090 O O . TRP A 1 139 ? -0.039 -2.037 -9.007 1.00 98.88 139 TRP A O 1
ATOM 1100 N N . LEU A 1 140 ? -2.031 -3.035 -8.733 1.00 98.81 140 LEU A N 1
ATOM 1101 C CA . LEU A 1 140 ? -1.729 -4.146 -9.633 1.00 98.81 140 LEU A CA 1
ATOM 1102 C C . LEU A 1 140 ? -1.596 -3.674 -11.086 1.00 98.81 140 LEU A C 1
ATOM 1104 O O . LEU A 1 140 ? -0.682 -4.099 -11.789 1.00 98.81 140 LEU A O 1
ATOM 1108 N N . GLN A 1 141 ? -2.485 -2.792 -11.545 1.00 98.69 141 GLN A N 1
ATOM 1109 C CA . GLN A 1 141 ? -2.414 -2.224 -12.894 1.00 98.69 141 GLN A CA 1
ATOM 1110 C C . GLN A 1 141 ? -1.170 -1.352 -13.080 1.00 98.69 141 GLN A C 1
ATOM 1112 O O . GLN A 1 141 ? -0.466 -1.502 -14.079 1.00 98.69 141 GLN A O 1
ATOM 1117 N N . VAL A 1 142 ? -0.865 -0.481 -12.115 1.00 98.69 142 VAL A N 1
ATOM 1118 C CA . VAL A 1 142 ? 0.349 0.348 -12.131 1.00 98.69 142 VAL A CA 1
ATOM 1119 C C . VAL A 1 142 ? 1.600 -0.532 -12.140 1.00 98.69 142 VAL A C 1
ATOM 1121 O O . VAL A 1 142 ? 2.483 -0.336 -12.972 1.00 98.69 142 VAL A O 1
ATOM 1124 N N . GLY A 1 143 ? 1.659 -1.551 -11.280 1.00 98.38 143 GLY A N 1
ATOM 1125 C CA . GLY A 1 143 ? 2.787 -2.475 -11.245 1.00 98.38 143 GLY A CA 1
ATOM 1126 C C . GLY A 1 143 ? 2.974 -3.235 -12.563 1.00 98.38 143 GLY A C 1
ATOM 1127 O O . GLY A 1 143 ? 4.088 -3.315 -13.079 1.00 98.38 143 GLY A O 1
ATOM 1128 N N . ARG A 1 144 ? 1.890 -3.724 -13.176 1.00 98.25 144 ARG A N 1
ATOM 1129 C CA . ARG A 1 144 ? 1.957 -4.382 -14.494 1.00 98.25 144 ARG A CA 1
ATOM 1130 C C . ARG A 1 144 ? 2.453 -3.448 -15.589 1.00 98.25 144 ARG A C 1
ATOM 1132 O O . ARG A 1 144 ? 3.309 -3.849 -16.369 1.00 98.25 144 ARG A O 1
ATOM 1139 N N . ARG A 1 145 ? 2.000 -2.189 -15.601 1.00 97.56 145 ARG A N 1
ATOM 1140 C CA . ARG A 1 145 ? 2.516 -1.173 -16.532 1.00 97.56 145 ARG A CA 1
ATOM 1141 C C . ARG A 1 145 ? 4.028 -0.997 -16.405 1.00 97.56 145 ARG A C 1
ATOM 1143 O O . ARG A 1 145 ? 4.698 -0.811 -17.420 1.00 97.56 145 ARG A O 1
ATOM 1150 N N . PHE A 1 146 ? 4.570 -1.033 -15.188 1.00 97.75 146 PHE A N 1
ATOM 1151 C CA . PHE A 1 146 ? 6.015 -0.962 -14.986 1.00 97.75 146 PHE A CA 1
ATOM 1152 C C . PHE A 1 146 ? 6.727 -2.182 -15.566 1.00 97.75 146 PHE A C 1
ATOM 1154 O O . PHE A 1 146 ? 7.632 -1.991 -16.371 1.00 97.75 146 PHE A O 1
ATOM 1161 N N . ILE A 1 147 ? 6.270 -3.401 -15.266 1.00 97.31 147 ILE A N 1
ATOM 1162 C CA . ILE A 1 147 ? 6.838 -4.627 -15.853 1.00 97.31 147 ILE A CA 1
ATOM 1163 C C . ILE A 1 147 ? 6.827 -4.565 -17.384 1.00 97.31 147 ILE A C 1
ATOM 1165 O O . ILE A 1 147 ? 7.869 -4.715 -18.011 1.00 97.31 147 ILE A O 1
ATOM 1169 N N . GLU A 1 148 ? 5.682 -4.249 -17.990 1.00 96.31 148 GLU A N 1
ATOM 1170 C CA . GLU A 1 148 ? 5.546 -4.146 -19.449 1.00 96.31 148 GLU A CA 1
ATOM 1171 C C . GLU A 1 148 ? 6.491 -3.098 -20.055 1.00 96.31 148 GLU A C 1
ATOM 1173 O O . GLU A 1 148 ? 7.016 -3.271 -21.157 1.00 96.31 148 GLU A O 1
ATOM 1178 N N . THR A 1 149 ? 6.710 -1.990 -19.345 1.00 95.75 149 THR A N 1
ATOM 1179 C CA . THR A 1 149 ? 7.627 -0.930 -19.781 1.00 95.75 149 THR A CA 1
ATOM 1180 C C . THR A 1 149 ? 9.075 -1.399 -19.684 1.00 95.75 149 THR A C 1
ATOM 1182 O O . THR A 1 149 ? 9.824 -1.245 -20.645 1.00 95.75 149 THR A O 1
ATOM 1185 N N . HIS A 1 150 ? 9.449 -2.032 -18.570 1.00 96.25 150 HIS A N 1
ATOM 1186 C CA . HIS A 1 150 ? 10.777 -2.610 -18.366 1.00 96.25 150 HIS A CA 1
ATOM 1187 C C . HIS A 1 150 ? 11.109 -3.660 -19.427 1.00 96.25 150 HIS A C 1
ATOM 1189 O O . HIS A 1 150 ? 12.167 -3.580 -20.043 1.00 96.25 150 HIS A O 1
ATOM 1195 N N . GLU A 1 151 ? 10.188 -4.579 -19.719 1.00 94.81 151 GLU A N 1
ATOM 1196 C CA . GLU A 1 151 ? 10.377 -5.615 -20.740 1.00 94.81 151 GLU A CA 1
ATOM 1197 C C . GLU A 1 151 ? 10.531 -5.029 -22.150 1.00 94.81 151 GLU A C 1
ATOM 1199 O O . GLU A 1 151 ? 11.317 -5.528 -22.958 1.00 94.81 151 GLU A O 1
ATOM 1204 N N . ARG A 1 152 ? 9.791 -3.956 -22.458 1.00 95.62 152 ARG A N 1
ATOM 1205 C CA . ARG A 1 152 ? 9.844 -3.293 -23.766 1.00 95.62 152 ARG A CA 1
ATOM 1206 C C . ARG A 1 152 ? 11.104 -2.446 -23.950 1.00 95.62 152 ARG A C 1
ATOM 1208 O O . ARG A 1 152 ? 11.622 -2.372 -25.063 1.00 95.62 152 ARG A O 1
ATOM 1215 N N . GLU A 1 153 ? 11.553 -1.769 -22.897 1.00 94.25 153 GLU A N 1
ATOM 1216 C CA . GLU A 1 153 ? 12.560 -0.700 -22.977 1.00 94.25 153 GLU A CA 1
ATOM 1217 C C . GLU A 1 153 ? 13.910 -1.083 -22.349 1.00 94.25 153 GLU A C 1
ATOM 1219 O O . GLU A 1 153 ? 14.899 -0.378 -22.545 1.00 94.25 153 GLU A O 1
ATOM 1224 N N . GLY A 1 154 ? 13.983 -2.216 -21.643 1.00 91.75 154 GLY A N 1
ATOM 1225 C CA . GLY A 1 154 ? 15.183 -2.698 -20.950 1.00 91.75 154 GLY A CA 1
ATOM 1226 C C . GLY A 1 154 ? 15.525 -1.912 -19.680 1.00 91.75 154 GLY A C 1
ATOM 1227 O O . GLY A 1 154 ? 16.672 -1.931 -19.239 1.00 91.75 154 GLY A O 1
ATOM 1228 N N . GLY A 1 155 ? 14.564 -1.166 -19.129 1.00 90.50 155 GLY A N 1
ATOM 1229 C CA . GLY A 1 155 ? 14.755 -0.294 -17.974 1.00 90.50 155 GLY A CA 1
ATOM 1230 C C . GLY A 1 155 ? 13.521 0.558 -17.672 1.00 90.50 155 GLY A C 1
ATOM 1231 O O . GLY A 1 155 ? 12.606 0.649 -18.486 1.00 90.50 155 GLY A O 1
ATOM 1232 N N . ILE A 1 156 ? 13.502 1.201 -16.501 1.00 92.94 156 ILE A N 1
ATOM 1233 C CA . ILE A 1 156 ? 12.496 2.211 -16.138 1.00 92.94 156 ILE A CA 1
ATOM 1234 C C . ILE A 1 156 ? 13.201 3.454 -15.607 1.00 92.94 156 ILE A C 1
ATOM 1236 O O . ILE A 1 156 ? 14.048 3.373 -14.714 1.00 92.94 156 ILE A O 1
ATOM 1240 N N . LEU A 1 157 ? 12.784 4.620 -16.096 1.00 92.62 157 LEU A N 1
ATOM 1241 C CA . LEU A 1 157 ? 13.162 5.910 -15.536 1.00 92.62 157 LEU A CA 1
ATOM 1242 C C . LEU A 1 157 ? 11.904 6.719 -15.218 1.00 92.62 157 LEU A C 1
ATOM 1244 O O . LEU A 1 157 ? 11.162 7.091 -16.122 1.00 92.62 157 LEU A O 1
ATOM 1248 N N . LEU A 1 158 ? 11.672 6.990 -13.931 1.00 92.69 158 LEU A N 1
ATOM 1249 C CA . LEU A 1 158 ? 10.555 7.813 -13.471 1.00 92.69 158 LEU A CA 1
ATOM 1250 C C . LEU A 1 158 ? 11.059 9.191 -13.039 1.00 92.69 158 LEU A C 1
ATOM 1252 O O . LEU A 1 158 ? 11.821 9.315 -12.077 1.00 92.69 158 LEU A O 1
ATOM 1256 N N . GLU A 1 159 ? 10.597 10.227 -13.736 1.00 88.75 159 GLU A N 1
ATOM 1257 C CA . GLU A 1 159 ? 10.814 11.629 -13.351 1.00 88.75 159 GLU A CA 1
ATOM 1258 C C . GLU A 1 159 ? 9.601 12.228 -12.627 1.00 88.75 159 GLU A C 1
ATOM 1260 O O . GLU A 1 159 ? 9.768 13.086 -11.758 1.00 88.75 159 GLU A O 1
ATOM 1265 N N . ASP A 1 160 ? 8.405 11.726 -12.943 1.00 92.19 160 ASP A N 1
ATOM 1266 C CA . ASP A 1 160 ? 7.129 12.072 -12.324 1.00 92.19 160 ASP A CA 1
ATOM 1267 C C . ASP A 1 160 ? 6.334 10.786 -12.038 1.00 92.19 160 ASP A C 1
ATOM 1269 O O . ASP A 1 160 ? 6.398 9.812 -12.788 1.00 92.19 160 ASP A O 1
ATOM 1273 N N . TRP A 1 161 ? 5.611 10.780 -10.924 1.00 95.31 161 TRP A N 1
ATOM 1274 C CA . TRP A 1 161 ? 4.760 9.683 -10.452 1.00 95.31 161 TRP A CA 1
ATOM 1275 C C . TRP A 1 161 ? 3.373 10.173 -10.025 1.00 95.31 161 TRP A C 1
ATOM 1277 O O . TRP A 1 161 ? 2.573 9.400 -9.501 1.00 95.31 161 TRP A O 1
ATOM 1287 N N . SER A 1 162 ? 3.076 11.458 -10.238 1.00 94.94 162 SER A N 1
ATOM 1288 C CA . SER A 1 162 ? 1.799 12.068 -9.879 1.00 94.94 162 SER A CA 1
ATOM 1289 C C . SER A 1 162 ? 0.611 11.388 -10.563 1.00 94.94 162 SER A C 1
ATOM 1291 O O . SER A 1 162 ? -0.451 11.276 -9.955 1.00 94.94 162 SER A O 1
ATOM 1293 N N . GLU A 1 163 ? 0.808 10.859 -11.776 1.00 95.50 163 GLU A N 1
ATOM 1294 C CA . GLU A 1 163 ? -0.215 10.115 -12.517 1.00 95.50 163 GLU A CA 1
ATOM 1295 C C . GLU A 1 163 ? -0.614 8.782 -11.869 1.00 95.50 163 GLU A C 1
ATOM 1297 O O . GLU A 1 163 ? -1.671 8.242 -12.187 1.00 95.50 163 GLU A O 1
ATOM 1302 N N . PHE A 1 164 ? 0.209 8.245 -10.965 1.00 97.50 164 PHE A N 1
ATOM 1303 C CA . PHE A 1 164 ? -0.074 6.984 -10.282 1.00 97.50 164 PHE A CA 1
ATOM 1304 C C . PHE A 1 164 ? -0.841 7.174 -8.980 1.00 97.50 164 PHE A C 1
ATOM 1306 O O . PHE A 1 164 ? -1.182 6.179 -8.349 1.00 97.50 164 PHE A O 1
ATOM 1313 N N . ARG A 1 165 ? -1.097 8.414 -8.550 1.00 98.19 165 ARG A N 1
ATOM 1314 C CA . ARG A 1 165 ? -1.778 8.664 -7.280 1.00 98.19 165 ARG A CA 1
ATOM 1315 C C . ARG A 1 165 ? -3.203 8.116 -7.284 1.00 98.19 165 ARG A C 1
ATOM 1317 O O . ARG A 1 165 ? -3.898 8.210 -8.295 1.00 98.19 165 ARG A O 1
ATOM 1324 N N . LEU A 1 166 ? -3.617 7.599 -6.132 1.00 96.81 166 LEU A N 1
ATOM 1325 C CA . LEU A 1 166 ? -4.985 7.180 -5.837 1.00 96.81 166 LEU A CA 1
ATOM 1326 C C . LEU A 1 166 ? -5.513 7.921 -4.613 1.00 96.81 166 LEU A C 1
ATOM 1328 O O . LEU A 1 166 ? -6.588 8.531 -4.739 1.00 96.81 166 LEU A O 1
#

pLDDT: mean 90.4, std 13.55, range [38.19, 98.88]